Protein AF-A0MDT2-F1 (afdb_monomer_lite)

Secondary structure (DSSP, 8-state):
---S--HHHHHHHHHH-TT--EEEEE-SS-B--HHHHHHHTT-TT--EEEEES-BS---HHHHHHH-TT--EEEEE-------------

Sequence (89 aa):
MVHFGNDSLYSYIAQRSSNLRCLRLAMCYPLTGNGFVSAVMKLSFLEELDISQGYTQLDLKAIGHSCPLLKTFKLNRPSFSRFVKYDAG

InterPro domains:
  IPR032675 Leucine-rich repeat domain superfamily [G3DSA:3.80.10.10] (2-85)

Organism: Arabidopsis thaliana (NCBI:txid3702)

Foldseek 3Di:
DDDPDDLVVLQVCLVVCLQDAEDADADQEAPDDPSNLVSLLSNQNHQYDHYAEHYDDDPVVSNCVSHVNHNYYHDHYPPPPDPPPPPDD

pLDDT: mean 80.65, std 15.6, range [47.56, 97.88]

Radius of gyr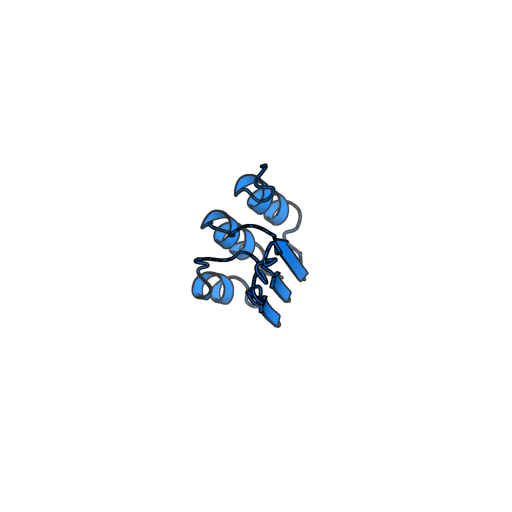ation: 15.34 Å; chains: 1; bounding box: 30×38×44 Å

Structure (mmCIF, N/CA/C/O backbone):
data_AF-A0MDT2-F1
#
_entry.id   AF-A0MDT2-F1
#
loop_
_atom_site.group_PDB
_atom_site.id
_atom_site.type_symbol
_atom_site.label_atom_id
_atom_site.label_alt_id
_atom_site.label_comp_id
_atom_site.label_asym_id
_atom_site.label_entity_id
_atom_site.label_seq_id
_atom_site.pdbx_PDB_ins_code
_atom_site.Cartn_x
_atom_site.Cartn_y
_atom_site.Cartn_z
_atom_site.occupancy
_atom_site.B_iso_or_equiv
_atom_site.auth_seq_id
_atom_site.auth_comp_id
_atom_site.auth_asym_id
_atom_site.auth_atom_id
_atom_site.pdbx_PDB_model_num
ATOM 1 N N . MET A 1 1 ? 4.768 1.288 -27.608 1.00 47.56 1 MET A N 1
ATOM 2 C CA . MET A 1 1 ? 4.021 0.525 -26.582 1.00 47.56 1 MET A CA 1
ATOM 3 C C . MET A 1 1 ? 3.563 1.507 -25.517 1.00 47.56 1 MET A C 1
ATOM 5 O O . MET A 1 1 ? 4.379 2.308 -25.083 1.00 47.56 1 MET A O 1
ATOM 9 N N . VAL A 1 2 ? 2.273 1.530 -25.180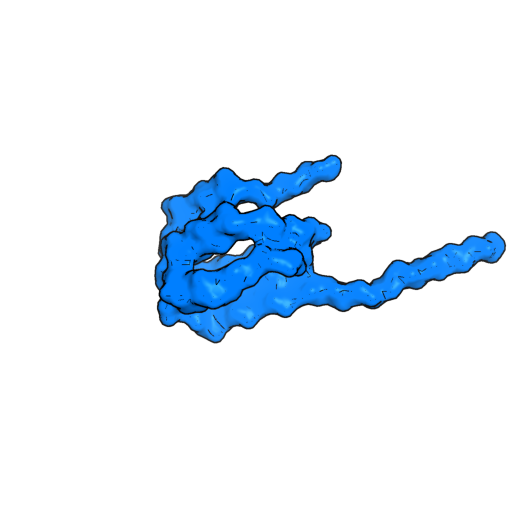 1.00 49.12 2 VAL A N 1
ATOM 10 C CA . VAL A 1 2 ? 1.683 2.560 -24.308 1.00 49.12 2 VAL A CA 1
ATOM 11 C C . VAL A 1 2 ? 1.728 2.076 -22.861 1.00 49.12 2 VAL A C 1
ATOM 13 O O . VAL A 1 2 ? 1.135 1.050 -22.536 1.00 49.12 2 VAL A O 1
ATOM 16 N N . HIS A 1 3 ? 2.431 2.802 -21.991 1.00 58.72 3 HIS A N 1
ATOM 17 C CA . HIS A 1 3 ? 2.336 2.596 -20.547 1.00 58.72 3 HIS A CA 1
ATOM 18 C C . HIS A 1 3 ? 0.939 3.029 -20.092 1.00 58.72 3 HIS A C 1
ATOM 20 O O . HIS A 1 3 ? 0.628 4.216 -20.091 1.00 58.72 3 HIS A O 1
ATOM 26 N N . PHE A 1 4 ? 0.080 2.069 -19.744 1.00 62.72 4 PHE A N 1
ATOM 27 C CA . PHE A 1 4 ? -1.302 2.359 -19.344 1.00 62.72 4 PHE A CA 1
ATOM 28 C C . PHE A 1 4 ? -1.391 3.019 -17.956 1.00 62.72 4 PHE A C 1
ATOM 30 O O . PHE A 1 4 ? -2.350 3.720 -17.661 1.00 62.72 4 PHE A O 1
ATOM 37 N N . GLY A 1 5 ? -0.381 2.827 -17.106 1.00 72.19 5 GLY A N 1
ATOM 38 C CA . GLY A 1 5 ? -0.339 3.369 -15.752 1.00 72.19 5 GLY A CA 1
ATOM 39 C C . GLY A 1 5 ? 0.634 4.536 -15.620 1.00 72.19 5 GLY A C 1
ATOM 40 O O . GLY A 1 5 ? 1.832 4.311 -15.468 1.00 72.19 5 GLY A O 1
ATOM 41 N N . ASN A 1 6 ? 0.119 5.766 -15.656 1.00 79.00 6 ASN A N 1
ATOM 42 C CA . ASN A 1 6 ? 0.872 6.979 -15.326 1.00 79.00 6 ASN A CA 1
ATOM 43 C C . ASN A 1 6 ? 0.354 7.617 -14.024 1.00 79.00 6 ASN A C 1
ATOM 45 O O . ASN A 1 6 ? -0.748 7.317 -13.557 1.00 79.00 6 ASN A O 1
ATOM 49 N N . ASP A 1 7 ? 1.144 8.522 -13.448 1.00 84.75 7 ASP A N 1
ATOM 50 C CA . ASP A 1 7 ? 0.845 9.159 -12.160 1.00 84.75 7 ASP A CA 1
ATOM 51 C C . ASP A 1 7 ? -0.485 9.927 -12.154 1.00 84.75 7 ASP A C 1
ATOM 53 O O . ASP A 1 7 ? -1.208 9.925 -11.153 1.00 84.75 7 ASP A O 1
ATOM 57 N N . SER A 1 8 ? -0.855 10.539 -13.283 1.00 87.50 8 SER A N 1
ATOM 58 C CA . SER A 1 8 ? -2.127 11.249 -13.433 1.00 87.50 8 SER A CA 1
ATOM 59 C C . SER A 1 8 ? -3.323 10.305 -13.320 1.00 87.50 8 SER A C 1
ATOM 61 O O . SER A 1 8 ? -4.287 10.634 -12.628 1.00 87.50 8 SER A O 1
ATOM 63 N N . LEU A 1 9 ? -3.253 9.120 -13.934 1.00 88.12 9 LEU A N 1
ATOM 64 C CA . LEU A 1 9 ? -4.305 8.110 -13.840 1.00 88.12 9 LEU A CA 1
ATOM 65 C C . LEU A 1 9 ? -4.450 7.590 -12.405 1.00 88.12 9 LEU A C 1
ATOM 67 O O . LEU A 1 9 ? -5.566 7.533 -11.891 1.00 88.12 9 LEU A O 1
ATOM 71 N N . TYR A 1 10 ? -3.342 7.267 -11.730 1.00 88.19 10 TYR A N 1
ATOM 72 C CA . TYR A 1 10 ? -3.387 6.811 -10.336 1.00 88.19 10 TYR A CA 1
ATOM 73 C C . TYR A 1 10 ? -3.985 7.876 -9.411 1.00 88.19 10 TYR A C 1
ATOM 75 O O . TYR A 1 10 ? -4.858 7.577 -8.595 1.00 88.19 10 TYR A O 1
ATOM 83 N N . SER A 1 11 ? -3.571 9.135 -9.580 1.00 90.75 11 SER A N 1
ATOM 84 C CA . SER A 1 11 ? -4.116 10.262 -8.823 1.00 90.75 11 SER A CA 1
ATOM 85 C C . SER A 1 11 ? -5.612 10.455 -9.082 1.00 90.75 11 SER A C 1
ATOM 87 O O . SER A 1 11 ? -6.370 10.672 -8.137 1.00 90.75 11 SER A O 1
ATOM 89 N N . TYR A 1 12 ? -6.055 10.336 -10.337 1.00 92.75 12 TYR A N 1
ATOM 90 C CA . TYR A 1 12 ? -7.469 10.431 -10.697 1.00 92.75 12 TYR A CA 1
ATOM 91 C C . TYR A 1 12 ? -8.298 9.322 -10.038 1.00 92.75 12 TYR A C 1
ATOM 93 O O . TYR A 1 12 ? -9.318 9.611 -9.413 1.00 92.75 12 TYR A O 1
ATOM 101 N N . ILE A 1 13 ? -7.837 8.067 -10.104 1.00 90.94 13 ILE A N 1
ATOM 102 C CA . ILE A 1 13 ? -8.505 6.927 -9.458 1.00 90.94 13 ILE A CA 1
ATOM 103 C C . ILE A 1 13 ? -8.637 7.171 -7.953 1.00 90.94 13 ILE A C 1
ATOM 105 O O . ILE A 1 13 ? -9.737 7.036 -7.416 1.00 90.94 13 ILE A O 1
ATOM 109 N N . ALA A 1 14 ? -7.554 7.586 -7.289 1.00 93.31 14 ALA A N 1
ATOM 110 C CA . ALA A 1 14 ? -7.558 7.843 -5.853 1.00 93.31 14 ALA A CA 1
ATOM 111 C C . ALA A 1 14 ? -8.510 8.981 -5.456 1.00 93.31 14 ALA A C 1
ATOM 113 O O . ALA A 1 14 ? -9.230 8.870 -4.468 1.00 93.31 14 ALA A O 1
ATOM 114 N N . GLN A 1 15 ? -8.566 10.055 -6.250 1.00 94.88 15 GLN A N 1
ATOM 115 C CA . GLN A 1 15 ? -9.480 11.176 -6.009 1.00 94.88 15 GLN A CA 1
ATOM 116 C C . GLN A 1 15 ? -10.949 10.796 -6.208 1.00 94.88 15 GLN A C 1
ATOM 118 O O . GLN A 1 15 ? -11.817 11.248 -5.464 1.00 94.88 15 GLN A O 1
ATOM 123 N N . ARG A 1 16 ? -11.254 9.989 -7.229 1.00 96.25 16 ARG A N 1
ATOM 124 C CA . ARG A 1 16 ? -12.634 9.588 -7.540 1.00 96.25 16 ARG A CA 1
ATOM 125 C C . ARG A 1 16 ? -13.130 8.423 -6.690 1.00 96.25 16 ARG A C 1
ATOM 127 O O . ARG A 1 16 ? -14.339 8.250 -6.574 1.00 96.25 16 ARG A O 1
ATOM 134 N N . SER A 1 17 ? -12.214 7.672 -6.086 1.00 94.88 17 SER A N 1
ATOM 135 C CA . SER A 1 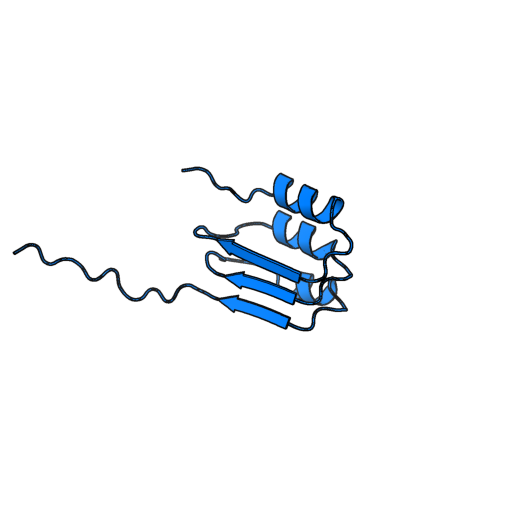17 ? -12.494 6.429 -5.366 1.00 94.88 17 SER A CA 1
ATOM 136 C C . SER A 1 17 ? -11.857 6.432 -3.973 1.00 94.88 17 SER A C 1
ATOM 138 O O . SER A 1 17 ? -11.260 5.445 -3.561 1.00 94.88 17 SER A O 1
ATOM 140 N N . SER A 1 18 ? -11.967 7.529 -3.224 1.00 92.25 18 SER A N 1
ATOM 141 C CA . SER A 1 18 ? -11.336 7.665 -1.898 1.00 92.25 18 SER A CA 1
ATOM 142 C C . SER A 1 18 ? -11.785 6.611 -0.872 1.00 92.25 18 SER A C 1
ATOM 144 O O . SER A 1 18 ? -11.032 6.273 0.036 1.00 92.25 18 SER A O 1
ATOM 146 N N . ASN A 1 19 ? -12.987 6.047 -1.041 1.00 95.19 19 ASN A N 1
ATOM 147 C CA . ASN A 1 19 ? -13.550 4.993 -0.185 1.00 95.19 19 ASN A CA 1
ATOM 148 C C . ASN A 1 19 ? -13.252 3.569 -0.693 1.00 95.19 19 ASN A C 1
ATOM 150 O O . ASN A 1 19 ? -13.916 2.609 -0.298 1.00 95.19 19 ASN A O 1
ATOM 154 N N . LEU A 1 20 ? -12.316 3.421 -1.632 1.00 95.94 20 LEU A N 1
ATOM 155 C CA . LEU A 1 20 ? -11.986 2.137 -2.234 1.00 95.94 20 LEU A CA 1
ATOM 156 C C . LEU A 1 20 ? -11.347 1.204 -1.200 1.00 95.94 20 LEU A C 1
ATOM 158 O O . LEU A 1 20 ? -10.355 1.545 -0.562 1.00 95.94 20 LEU A O 1
ATOM 162 N N . ARG A 1 21 ? -11.932 0.010 -1.056 1.00 97.25 21 ARG A N 1
ATOM 163 C CA . ARG A 1 21 ? -11.501 -1.009 -0.082 1.00 97.25 21 ARG A CA 1
ATOM 164 C C . ARG A 1 21 ? -10.602 -2.082 -0.691 1.00 97.25 21 ARG A C 1
ATOM 166 O O . ARG A 1 21 ? -9.866 -2.732 0.037 1.00 97.25 21 ARG A O 1
ATOM 173 N N . CYS A 1 22 ? -10.635 -2.272 -2.008 1.00 96.00 22 CYS A N 1
ATOM 174 C CA . CYS A 1 22 ? -9.850 -3.298 -2.695 1.00 96.00 22 CYS A CA 1
ATOM 175 C C . CYS A 1 22 ? -9.265 -2.738 -3.992 1.00 96.00 22 CYS A C 1
ATOM 177 O O . CYS A 1 22 ? -10.016 -2.357 -4.890 1.00 96.00 22 CYS A O 1
ATOM 179 N N . LEU A 1 23 ? -7.934 -2.703 -4.087 1.00 92.31 23 LEU A N 1
ATOM 180 C CA . LEU A 1 23 ? -7.191 -2.316 -5.282 1.00 92.31 23 LEU A CA 1
ATOM 181 C C . LEU A 1 23 ? -6.380 -3.509 -5.775 1.00 92.31 23 LEU A C 1
ATOM 183 O O . LEU A 1 23 ? -5.503 -4.005 -5.070 1.00 92.31 23 LEU A O 1
ATOM 187 N N . ARG A 1 24 ? -6.646 -3.952 -7.004 1.00 91.00 24 ARG A N 1
ATOM 188 C CA . ARG A 1 24 ? -5.875 -5.014 -7.654 1.00 91.00 24 ARG A CA 1
ATOM 189 C C . ARG A 1 24 ? -5.377 -4.528 -9.001 1.00 91.00 24 ARG A C 1
ATOM 191 O O . ARG A 1 24 ? -6.170 -4.087 -9.829 1.00 91.00 24 ARG A O 1
ATOM 198 N N . LEU A 1 25 ? -4.071 -4.610 -9.210 1.00 84.19 25 LEU A N 1
ATOM 199 C CA . LEU A 1 25 ? -3.412 -4.220 -10.446 1.00 84.19 25 LEU A CA 1
ATOM 200 C C . LEU A 1 25 ? -2.681 -5.428 -11.019 1.00 84.19 25 LEU A C 1
ATOM 202 O O . LEU A 1 25 ? -1.770 -5.961 -10.392 1.00 84.19 25 LEU A O 1
ATOM 206 N N . ALA A 1 26 ? -3.080 -5.841 -12.219 1.00 80.62 26 ALA A N 1
ATOM 207 C CA . ALA A 1 26 ? -2.361 -6.817 -13.026 1.00 80.62 26 ALA A CA 1
ATOM 208 C C . ALA A 1 26 ? -1.644 -6.057 -14.149 1.00 80.62 26 ALA A C 1
ATOM 210 O O . ALA A 1 26 ? -2.292 -5.597 -15.088 1.00 80.62 26 ALA A O 1
ATOM 211 N N . MET A 1 27 ? -0.331 -5.857 -14.019 1.00 69.19 27 MET A N 1
ATOM 212 C CA . MET A 1 27 ? 0.434 -4.973 -14.905 1.00 69.19 27 MET A CA 1
ATOM 213 C C . MET A 1 27 ? 1.583 -5.699 -15.595 1.00 69.19 27 MET A C 1
ATOM 215 O O . MET A 1 27 ? 2.528 -6.145 -14.961 1.00 69.19 27 MET A O 1
ATOM 219 N N . CYS A 1 28 ? 1.585 -5.713 -16.926 1.00 57.62 28 CYS A N 1
ATOM 220 C CA . CYS A 1 28 ? 2.668 -6.326 -17.700 1.00 57.62 28 CYS A CA 1
ATOM 221 C C . CYS A 1 28 ? 3.978 -5.509 -17.717 1.00 57.62 28 CYS A C 1
ATOM 223 O O . CYS A 1 28 ? 4.965 -5.965 -18.291 1.00 57.62 28 CYS A O 1
ATOM 225 N N . TYR A 1 29 ? 4.010 -4.317 -17.104 1.00 68.50 29 TYR A N 1
ATOM 226 C CA . TYR A 1 29 ? 5.166 -3.414 -17.108 1.00 68.50 29 TYR A CA 1
ATOM 227 C C . TYR A 1 29 ? 5.497 -2.884 -15.711 1.00 68.50 29 TYR A C 1
ATOM 229 O O . TYR A 1 29 ? 4.586 -2.734 -14.897 1.00 68.50 29 TYR A O 1
ATOM 237 N N . PRO A 1 30 ? 6.778 -2.567 -15.432 1.00 67.69 30 PRO A N 1
ATOM 238 C CA . PRO A 1 30 ? 7.203 -2.036 -14.146 1.00 67.69 30 PRO A CA 1
ATOM 239 C C . PRO A 1 30 ? 6.429 -0.789 -13.721 1.00 67.69 30 PRO A C 1
ATOM 241 O O . PRO A 1 30 ? 6.453 0.245 -14.383 1.00 67.69 30 PRO A O 1
ATOM 244 N N . LEU A 1 31 ? 5.804 -0.886 -12.558 1.00 72.38 31 LEU A N 1
ATOM 245 C CA . LEU A 1 31 ? 5.292 0.201 -11.756 1.00 72.38 31 LEU A CA 1
ATOM 246 C C . LEU A 1 31 ? 6.503 0.905 -11.142 1.00 72.38 31 LEU A C 1
ATOM 248 O O . LEU A 1 31 ? 7.039 0.513 -10.105 1.00 72.38 31 LEU A O 1
ATOM 252 N N . THR A 1 32 ? 6.989 1.903 -11.868 1.00 61.47 32 THR A N 1
ATOM 253 C CA . THR A 1 32 ? 8.038 2.826 -11.442 1.00 61.47 32 THR A CA 1
ATOM 254 C C . THR A 1 32 ? 7.346 4.116 -11.047 1.00 61.47 32 THR A C 1
ATOM 256 O O . THR A 1 32 ? 6.993 4.903 -11.923 1.00 61.47 32 THR A O 1
ATOM 259 N N . GLY A 1 33 ? 7.062 4.341 -9.768 1.00 67.00 33 GLY A N 1
ATOM 260 C CA . GLY A 1 33 ? 6.365 5.583 -9.456 1.00 67.00 33 GLY A CA 1
ATOM 261 C C . GLY A 1 33 ? 6.152 5.889 -7.992 1.00 67.00 33 GLY A C 1
ATOM 262 O O . GLY A 1 33 ? 5.329 5.262 -7.324 1.00 67.00 33 GLY A O 1
ATOM 263 N N . ASN A 1 34 ? 6.776 6.988 -7.572 1.00 77.19 34 ASN A N 1
ATOM 264 C CA . ASN A 1 34 ? 6.336 7.771 -6.423 1.00 77.19 34 ASN A CA 1
ATOM 265 C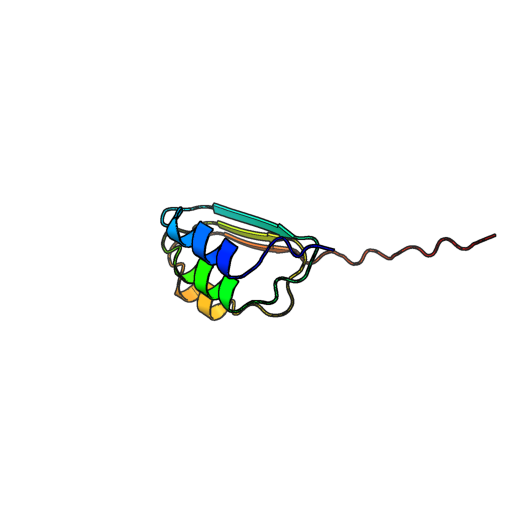 C . ASN A 1 34 ? 4.867 8.194 -6.569 1.00 77.19 34 ASN A C 1
ATOM 267 O O . ASN A 1 34 ? 4.172 8.289 -5.561 1.00 77.19 34 ASN A O 1
ATOM 271 N N . GLY A 1 35 ? 4.359 8.420 -7.789 1.00 85.81 35 GLY A N 1
ATOM 272 C CA . GLY A 1 35 ? 2.969 8.830 -7.986 1.00 85.81 35 GLY A CA 1
ATOM 273 C C . GLY A 1 35 ? 1.949 7.736 -7.678 1.00 85.81 35 GLY A C 1
ATOM 274 O O . GLY A 1 35 ? 0.914 8.041 -7.088 1.00 85.81 35 GLY A O 1
ATOM 275 N N . PHE A 1 36 ? 2.247 6.463 -7.957 1.00 87.69 36 PHE A N 1
ATOM 276 C CA . PHE A 1 36 ? 1.388 5.366 -7.499 1.00 87.69 36 PHE A CA 1
ATOM 277 C C . PHE A 1 36 ? 1.353 5.270 -5.976 1.00 87.69 36 PHE A C 1
ATOM 279 O O . PHE A 1 36 ? 0.270 5.233 -5.397 1.00 87.69 36 PHE A O 1
ATOM 286 N N . VAL A 1 37 ? 2.521 5.288 -5.325 1.00 89.94 37 VAL A N 1
ATOM 287 C CA . VAL A 1 37 ? 2.610 5.299 -3.856 1.00 89.94 37 VAL A CA 1
ATOM 288 C C . VAL A 1 37 ? 1.805 6.475 -3.300 1.00 89.94 37 VAL A C 1
ATOM 290 O O . VAL A 1 37 ? 0.928 6.281 -2.464 1.00 89.94 37 VAL A O 1
ATOM 293 N N . SER A 1 38 ? 2.008 7.675 -3.847 1.00 91.25 38 SER A N 1
ATOM 294 C CA . SER A 1 38 ? 1.299 8.893 -3.436 1.00 91.25 38 SER A CA 1
ATOM 295 C C . SER A 1 38 ? -0.217 8.800 -3.626 1.00 91.25 38 SER A C 1
ATOM 297 O O . SER A 1 38 ? -0.972 9.398 -2.862 1.00 91.25 38 SER A O 1
ATOM 299 N N . ALA A 1 39 ? -0.683 8.080 -4.648 1.00 92.06 39 ALA A N 1
ATOM 300 C CA . ALA A 1 39 ? -2.102 7.840 -4.874 1.00 92.06 39 ALA A CA 1
ATOM 301 C C . ALA A 1 39 ? -2.672 6.836 -3.864 1.00 92.06 39 ALA A C 1
ATOM 303 O O . ALA A 1 39 ? -3.711 7.107 -3.266 1.00 92.06 39 ALA A O 1
ATOM 304 N N . VAL A 1 40 ? -1.979 5.719 -3.624 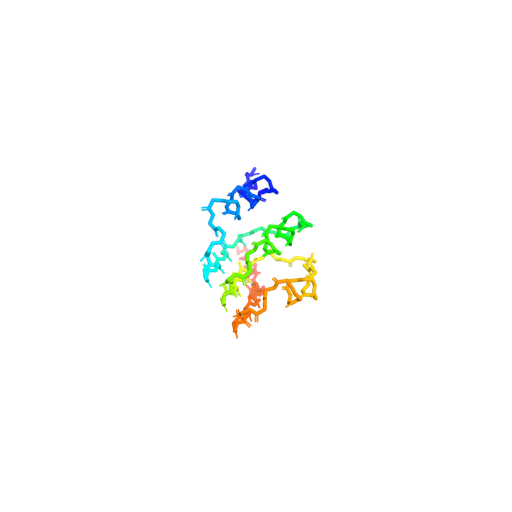1.00 92.12 40 VAL A N 1
ATOM 305 C CA . VAL A 1 40 ? -2.388 4.706 -2.637 1.00 92.12 40 VAL A CA 1
ATOM 306 C C . VAL A 1 40 ? -2.442 5.294 -1.231 1.00 92.12 40 VAL A C 1
ATOM 308 O O . VAL A 1 40 ? -3.380 5.014 -0.497 1.00 92.12 40 VAL A O 1
ATOM 311 N N . MET A 1 41 ? -1.511 6.180 -0.873 1.00 92.31 41 MET A N 1
ATOM 312 C CA . MET A 1 41 ? -1.511 6.855 0.430 1.00 92.31 41 MET A CA 1
ATOM 313 C C . MET A 1 41 ? -2.769 7.702 0.691 1.00 92.31 41 MET A C 1
ATOM 315 O O . MET A 1 41 ? -3.055 8.026 1.839 1.00 92.31 41 MET A O 1
ATOM 319 N N . LYS A 1 42 ? -3.534 8.063 -0.349 1.00 93.38 42 LYS A N 1
ATOM 320 C CA . LYS A 1 42 ? -4.811 8.785 -0.212 1.00 93.38 42 LYS A CA 1
ATOM 321 C C . LYS A 1 42 ? -6.005 7.855 0.033 1.00 93.38 42 LYS A C 1
ATOM 323 O O . LYS A 1 42 ? -7.099 8.343 0.303 1.00 93.38 42 LYS A O 1
ATOM 328 N N . LEU A 1 43 ? -5.820 6.539 -0.072 1.00 95.19 43 LEU A N 1
ATOM 329 C CA . LEU A 1 43 ? -6.862 5.525 0.092 1.00 95.19 43 LEU A CA 1
ATOM 330 C C . LEU A 1 43 ? -6.882 5.003 1.536 1.00 95.19 43 LEU A C 1
ATOM 332 O O . LEU A 1 43 ? -6.535 3.857 1.808 1.00 95.19 43 LEU A O 1
ATOM 336 N N . SER A 1 44 ? -7.303 5.840 2.484 1.00 92.81 44 SER A N 1
ATOM 337 C CA . SER A 1 44 ? -7.292 5.499 3.919 1.00 92.81 44 SER A CA 1
ATOM 338 C C . SER A 1 44 ? -8.191 4.310 4.292 1.00 92.81 44 SER A C 1
ATOM 340 O O . SER A 1 44 ? -7.962 3.668 5.318 1.00 92.81 44 SER A O 1
ATOM 342 N N . PHE A 1 45 ? -9.186 3.992 3.455 1.00 96.06 45 PHE A N 1
ATOM 343 C CA . PHE A 1 45 ? -10.102 2.861 3.639 1.00 96.06 45 PHE A CA 1
ATOM 344 C C . PHE A 1 45 ? -9.662 1.570 2.939 1.00 96.06 45 PHE A C 1
ATOM 346 O O . PHE A 1 45 ? -10.425 0.602 2.904 1.00 96.06 45 PHE A O 1
ATOM 353 N N . LEU A 1 46 ? -8.458 1.543 2.364 1.00 97.69 46 LEU A N 1
ATOM 354 C CA . LEU A 1 46 ? -7.975 0.388 1.624 1.00 97.69 46 LEU A CA 1
ATOM 355 C C . LEU A 1 46 ? -7.742 -0.802 2.558 1.00 97.69 46 LEU A C 1
ATOM 357 O O . LEU A 1 46 ? -6.988 -0.708 3.523 1.00 97.69 46 LEU A O 1
ATOM 361 N N . GLU A 1 47 ? -8.365 -1.934 2.241 1.00 97.88 47 GLU A N 1
ATOM 362 C CA . GLU A 1 47 ? -8.259 -3.185 2.998 1.00 97.88 47 GLU A CA 1
ATOM 363 C C . GLU A 1 47 ? -7.446 -4.243 2.261 1.00 97.88 47 GLU A C 1
ATOM 365 O O . GLU A 1 47 ? -6.760 -5.051 2.888 1.00 97.88 47 GLU A O 1
ATOM 370 N N . GLU A 1 48 ? -7.493 -4.228 0.932 1.00 97.06 48 GLU A N 1
ATOM 371 C CA . GLU A 1 48 ? -6.752 -5.149 0.083 1.00 97.06 48 GLU A CA 1
ATOM 372 C C . GLU A 1 48 ? -5.971 -4.393 -0.987 1.00 97.06 48 GLU A C 1
ATOM 374 O O . GLU A 1 48 ? -6.541 -3.607 -1.748 1.00 97.06 48 GLU A O 1
ATOM 379 N N . LEU A 1 49 ? -4.677 -4.689 -1.087 1.00 93.19 49 LEU A N 1
ATOM 380 C CA . LEU A 1 49 ? -3.816 -4.229 -2.166 1.00 93.19 49 LEU A CA 1
ATOM 381 C C . LEU A 1 49 ? -3.097 -5.424 -2.795 1.00 93.19 49 LEU A C 1
ATOM 383 O O . LEU A 1 49 ? -2.307 -6.100 -2.138 1.00 93.19 49 LEU A O 1
ATOM 387 N N . ASP A 1 50 ? -3.375 -5.675 -4.072 1.00 91.69 50 ASP A N 1
ATOM 388 C CA . ASP A 1 50 ? -2.726 -6.707 -4.880 1.00 91.69 50 ASP A CA 1
ATOM 389 C C . ASP A 1 50 ? -2.009 -6.059 -6.062 1.00 91.69 50 ASP A C 1
ATOM 391 O O . ASP A 1 50 ? -2.631 -5.402 -6.900 1.00 91.69 50 ASP A O 1
ATOM 395 N N . ILE A 1 51 ? -0.694 -6.234 -6.114 1.00 86.56 51 ILE A N 1
ATOM 396 C CA . ILE A 1 51 ? 0.139 -5.778 -7.220 1.00 86.56 51 ILE A CA 1
ATOM 397 C C . ILE A 1 51 ? 0.776 -7.016 -7.829 1.00 86.56 51 ILE A C 1
ATOM 399 O O . ILE A 1 51 ? 1.725 -7.604 -7.299 1.00 86.56 51 ILE A O 1
ATOM 403 N N . SER A 1 52 ? 0.212 -7.414 -8.960 1.00 79.94 52 SER A N 1
ATOM 404 C CA . SER A 1 52 ? 0.632 -8.564 -9.729 1.00 79.94 52 SER A CA 1
ATOM 405 C C . SER A 1 52 ? 1.346 -8.103 -10.988 1.00 79.94 52 SER A C 1
ATOM 407 O O . SER A 1 52 ? 0.774 -7.394 -11.813 1.00 79.94 52 SER A O 1
ATOM 409 N N . GLN A 1 53 ? 2.579 -8.582 -11.146 1.00 71.38 53 GLN A N 1
ATOM 410 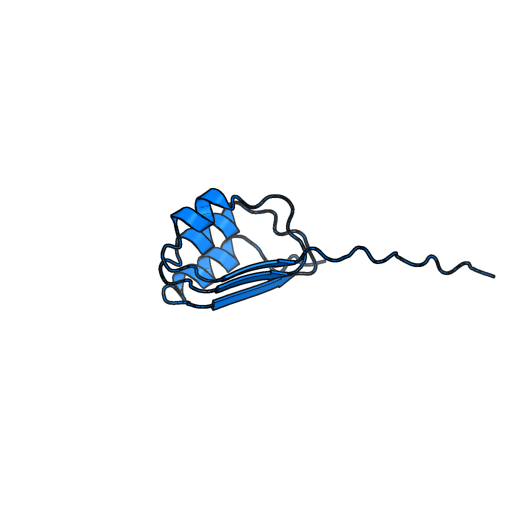C CA . GLN A 1 53 ? 3.501 -8.251 -12.225 1.00 71.38 53 GLN A CA 1
ATOM 411 C C . GLN A 1 53 ? 3.999 -6.794 -12.204 1.00 71.38 53 GLN A C 1
ATOM 413 O O . GLN A 1 53 ? 3.325 -5.874 -11.754 1.00 71.38 53 GLN A O 1
ATOM 418 N N . GLY A 1 54 ? 5.249 -6.608 -12.643 1.00 66.69 54 GLY A N 1
ATOM 419 C CA . GLY A 1 54 ? 5.821 -5.289 -12.886 1.00 66.69 54 GLY A CA 1
ATOM 420 C C . GLY A 1 54 ? 5.891 -4.375 -11.663 1.00 66.69 54 GLY A C 1
ATOM 421 O O . GLY A 1 54 ? 5.229 -3.358 -11.641 1.00 66.69 54 GLY A O 1
ATOM 422 N N . TYR A 1 55 ? 6.750 -4.645 -10.684 1.00 72.31 55 TYR A N 1
ATOM 423 C CA . TYR A 1 55 ? 7.162 -3.635 -9.699 1.00 72.31 55 TYR A CA 1
ATOM 424 C C . TYR A 1 55 ? 8.671 -3.721 -9.493 1.00 72.31 55 TYR A C 1
ATOM 426 O O . TYR A 1 55 ? 9.241 -4.814 -9.421 1.00 72.31 55 TYR A O 1
ATOM 434 N N . THR A 1 56 ? 9.332 -2.570 -9.430 1.00 67.44 56 THR A N 1
ATOM 435 C CA . THR A 1 56 ? 10.792 -2.506 -9.276 1.00 67.44 56 THR A CA 1
ATOM 436 C C . THR A 1 56 ? 11.183 -1.888 -7.944 1.00 67.44 56 THR A C 1
ATOM 438 O O . THR A 1 56 ? 12.059 -2.444 -7.286 1.00 67.44 56 THR A O 1
ATOM 441 N N . GLN A 1 57 ? 10.512 -0.815 -7.504 1.00 72.69 57 GLN A N 1
ATOM 442 C CA . GLN A 1 57 ? 10.822 -0.094 -6.262 1.00 72.69 57 GLN A CA 1
ATOM 443 C C . GLN A 1 57 ? 9.586 0.660 -5.734 1.00 72.69 57 GLN A C 1
ATOM 445 O O . GLN A 1 57 ? 9.359 1.814 -6.085 1.00 72.69 57 GLN A O 1
ATOM 450 N N . LEU A 1 58 ? 8.770 0.008 -4.903 1.00 82.50 58 LEU A N 1
ATOM 451 C CA . LEU A 1 58 ? 7.664 0.661 -4.192 1.00 82.50 58 LEU A CA 1
ATOM 452 C C . LEU A 1 58 ? 8.058 0.912 -2.737 1.00 82.50 58 LEU A C 1
ATOM 454 O O . LEU A 1 58 ? 8.602 0.016 -2.088 1.00 82.50 58 LEU A O 1
ATOM 458 N N . ASP A 1 59 ? 7.741 2.095 -2.209 1.00 88.31 59 ASP A N 1
ATOM 459 C CA . ASP A 1 59 ? 7.894 2.382 -0.781 1.00 88.31 59 ASP A CA 1
ATOM 460 C C . ASP A 1 59 ? 6.763 1.717 0.018 1.00 88.31 59 ASP A C 1
ATOM 462 O O . ASP A 1 59 ? 5.706 2.292 0.293 1.00 88.31 59 ASP A O 1
ATOM 466 N N . LEU A 1 60 ? 6.994 0.455 0.376 1.00 87.88 60 LEU A N 1
ATOM 467 C CA . LEU A 1 60 ? 6.043 -0.359 1.130 1.00 87.88 60 LEU A CA 1
ATOM 468 C C . LEU A 1 60 ? 5.808 0.178 2.545 1.00 87.88 60 LEU A C 1
ATOM 470 O O . LEU A 1 60 ? 4.720 0.005 3.094 1.00 87.88 60 LEU A O 1
ATOM 474 N N . LYS A 1 61 ? 6.810 0.845 3.133 1.00 90.00 61 LYS A N 1
ATOM 475 C CA . LYS A 1 61 ? 6.699 1.413 4.478 1.00 90.00 61 LYS A CA 1
ATOM 476 C C . LYS A 1 61 ? 5.714 2.578 4.476 1.00 90.00 61 LYS A C 1
ATOM 478 O O . LYS A 1 61 ? 4.868 2.643 5.370 1.00 90.00 61 LYS A O 1
ATOM 483 N N . ALA A 1 62 ? 5.799 3.454 3.474 1.00 91.31 62 ALA A N 1
ATOM 484 C CA . ALA A 1 62 ? 4.866 4.564 3.296 1.00 91.31 62 ALA A CA 1
ATOM 485 C C . ALA A 1 62 ? 3.429 4.079 3.049 1.00 91.31 62 ALA A C 1
ATOM 487 O O . ALA A 1 62 ? 2.494 4.595 3.668 1.00 91.31 62 ALA A O 1
ATOM 488 N N . ILE A 1 63 ? 3.254 3.048 2.210 1.00 90.00 63 ILE A N 1
ATOM 489 C CA . ILE A 1 63 ? 1.943 2.424 1.960 1.00 90.00 63 ILE A CA 1
ATOM 490 C C . ILE A 1 63 ? 1.350 1.880 3.265 1.00 90.00 63 ILE A C 1
ATOM 492 O O . ILE A 1 63 ? 0.217 2.220 3.605 1.00 90.00 63 ILE A O 1
ATOM 496 N N . GLY A 1 64 ? 2.124 1.091 4.019 1.00 89.62 64 GLY A N 1
ATOM 497 C CA . GLY A 1 64 ? 1.666 0.499 5.277 1.00 89.62 64 GLY A CA 1
ATOM 498 C C . GLY A 1 64 ? 1.276 1.536 6.335 1.00 89.62 64 GLY A C 1
ATOM 499 O O . GLY A 1 64 ? 0.276 1.354 7.018 1.00 89.62 64 GLY A O 1
ATOM 500 N N . HIS A 1 65 ? 2.009 2.651 6.439 1.00 91.62 65 HIS A N 1
ATOM 501 C CA . HIS A 1 65 ? 1.660 3.732 7.375 1.00 91.62 65 HIS A CA 1
ATOM 502 C C . HIS A 1 65 ? 0.391 4.491 6.976 1.00 91.62 65 HIS A C 1
ATOM 504 O O . HIS A 1 65 ? -0.318 4.993 7.843 1.00 91.62 65 HIS A O 1
ATOM 510 N N . SER A 1 66 ? 0.117 4.603 5.676 1.00 92.25 66 SER A N 1
ATOM 511 C CA . SER A 1 66 ? -0.967 5.453 5.167 1.00 92.25 66 SER A CA 1
ATOM 512 C C . SER A 1 66 ? -2.297 4.713 5.001 1.00 92.25 66 SER A C 1
ATOM 514 O O . SER A 1 66 ? -3.341 5.354 4.906 1.00 92.25 66 SER A O 1
ATOM 516 N N . CYS A 1 67 ? -2.276 3.377 4.983 1.00 93.81 67 CYS A N 1
ATOM 517 C CA . CYS A 1 67 ? -3.462 2.529 4.847 1.00 93.81 67 CYS A CA 1
ATOM 518 C C . CYS A 1 67 ? -3.717 1.754 6.157 1.00 93.81 67 CYS A C 1
ATOM 520 O O . CYS A 1 67 ? -3.407 0.564 6.229 1.00 93.81 67 CYS A O 1
ATOM 522 N N . PRO A 1 68 ? -4.275 2.386 7.210 1.00 92.44 68 PRO A N 1
ATOM 523 C CA . PRO A 1 68 ? -4.421 1.762 8.531 1.00 92.44 68 PRO A CA 1
ATOM 524 C C . PRO A 1 68 ? -5.387 0.569 8.550 1.00 92.44 68 PRO A C 1
ATOM 526 O O . PRO A 1 68 ? -5.347 -0.238 9.475 1.00 92.44 68 PRO A O 1
ATOM 529 N N . LEU A 1 69 ? -6.261 0.454 7.544 1.00 96.38 69 LEU A N 1
ATOM 530 C CA . LEU A 1 69 ? -7.216 -0.648 7.413 1.00 96.38 69 LEU A CA 1
ATOM 531 C C . LEU A 1 69 ? -6.704 -1.796 6.534 1.00 96.38 69 LEU A C 1
ATOM 533 O O . LEU A 1 69 ? -7.449 -2.751 6.304 1.00 96.38 69 LEU A O 1
ATOM 537 N N . LEU A 1 70 ? -5.459 -1.725 6.048 1.00 96.56 70 LEU A N 1
ATOM 538 C CA . LEU A 1 70 ? -4.908 -2.712 5.129 1.00 96.56 70 LEU A CA 1
ATOM 539 C C . LEU A 1 70 ? -4.752 -4.067 5.831 1.00 96.56 70 LEU A C 1
ATOM 541 O O . LEU A 1 70 ? -3.907 -4.247 6.704 1.00 96.56 70 LEU A O 1
ATOM 545 N N . LYS A 1 71 ? -5.570 -5.037 5.420 1.00 96.00 71 LYS A N 1
ATOM 546 C CA . LYS A 1 71 ? -5.587 -6.413 5.940 1.00 96.00 71 LYS A CA 1
ATOM 547 C C . LYS A 1 71 ? -4.782 -7.356 5.063 1.00 96.00 71 LYS A C 1
ATOM 549 O O . LYS A 1 71 ? -4.184 -8.305 5.556 1.00 96.00 71 LYS A O 1
ATOM 554 N N . THR A 1 72 ? -4.815 -7.131 3.752 1.00 95.19 72 THR A N 1
ATOM 555 C CA . THR A 1 72 ? -4.178 -8.004 2.767 1.00 95.19 72 THR A CA 1
ATOM 556 C C . THR A 1 72 ? -3.284 -7.191 1.852 1.00 95.19 72 THR A C 1
ATOM 558 O O . THR A 1 72 ? -3.743 -6.278 1.168 1.00 95.19 72 THR A O 1
ATOM 561 N N . PHE A 1 73 ? -2.014 -7.578 1.792 1.00 92.31 73 PHE A N 1
ATOM 562 C CA . PHE A 1 73 ? -1.047 -7.025 0.859 1.00 92.31 73 PHE A CA 1
ATOM 563 C C . PHE A 1 73 ? -0.386 -8.155 0.069 1.00 92.31 73 PHE A C 1
ATOM 565 O O . PHE A 1 73 ? 0.240 -9.039 0.654 1.00 92.31 73 PHE A O 1
ATOM 572 N N . LYS A 1 74 ? -0.558 -8.150 -1.256 1.00 90.00 74 LYS A N 1
ATOM 573 C CA . LYS A 1 74 ? -0.027 -9.171 -2.166 1.00 90.00 74 LYS A CA 1
ATOM 574 C C . LYS A 1 74 ? 0.910 -8.534 -3.179 1.00 90.00 74 LYS A C 1
ATOM 576 O O . LYS A 1 74 ? 0.542 -7.594 -3.879 1.00 90.00 74 LYS A O 1
ATOM 581 N N . LEU A 1 75 ? 2.111 -9.092 -3.263 1.00 85.69 75 LEU A N 1
ATOM 582 C CA . LEU A 1 75 ? 3.122 -8.736 -4.247 1.00 85.69 75 LEU A CA 1
ATOM 583 C C . LEU A 1 75 ? 3.492 -9.986 -5.037 1.00 85.69 75 LEU A C 1
ATOM 585 O O . LEU A 1 75 ? 4.233 -10.837 -4.546 1.00 85.69 75 LEU A O 1
ATOM 589 N N . ASN A 1 76 ? 2.985 -10.090 -6.262 1.00 80.94 76 ASN A N 1
ATOM 590 C CA . ASN A 1 76 ? 3.287 -11.218 -7.134 1.00 80.94 76 ASN A CA 1
ATOM 591 C C . ASN A 1 76 ? 4.284 -10.768 -8.202 1.00 80.94 76 ASN A C 1
ATOM 593 O O . ASN A 1 76 ? 3.923 -10.074 -9.155 1.00 80.94 76 ASN A O 1
ATOM 597 N N . ARG A 1 77 ? 5.557 -11.156 -8.070 1.00 71.12 77 ARG A N 1
ATOM 598 C CA . ARG A 1 77 ? 6.494 -11.075 -9.202 1.00 71.12 77 ARG A CA 1
ATOM 599 C C . ARG A 1 77 ? 6.136 -12.152 -10.217 1.00 71.12 77 ARG A C 1
ATOM 601 O O . ARG A 1 77 ? 5.786 -13.255 -9.800 1.00 71.12 77 ARG A O 1
ATOM 608 N N . PRO A 1 78 ? 6.261 -11.887 -11.530 1.00 60.06 78 PRO A N 1
ATOM 609 C CA . PRO A 1 78 ? 6.216 -12.984 -12.470 1.00 60.06 78 PRO A CA 1
ATOM 610 C C . PRO A 1 78 ? 7.380 -13.909 -12.119 1.00 60.06 78 PRO A C 1
ATOM 612 O O . PRO A 1 78 ? 8.535 -13.476 -12.044 1.00 60.06 78 PRO A O 1
ATOM 615 N N . SER A 1 79 ? 7.080 -15.184 -11.893 1.00 56.94 79 SER A N 1
ATOM 616 C CA . SER A 1 79 ? 8.070 -16.229 -12.081 1.00 56.94 79 SER A CA 1
ATOM 617 C C . SER A 1 79 ? 8.564 -16.025 -13.507 1.00 56.94 79 SER A C 1
ATOM 619 O O . SER A 1 79 ? 7.797 -16.212 -14.450 1.00 56.94 79 SER A O 1
ATOM 621 N N . PHE A 1 80 ? 9.813 -15.604 -13.703 1.00 55.44 80 PHE A N 1
ATOM 622 C CA . PHE A 1 80 ? 10.459 -15.787 -14.997 1.00 55.44 80 PHE A CA 1
ATOM 623 C C . PHE A 1 80 ? 10.652 -17.299 -15.171 1.00 55.44 80 PHE A C 1
ATOM 625 O O . PHE A 1 80 ? 11.767 -17.812 -15.099 1.00 55.44 80 PHE A O 1
ATOM 632 N N . SER A 1 81 ? 9.568 -18.056 -15.354 1.00 53.69 81 SER A N 1
ATOM 633 C CA . SER A 1 81 ? 9.642 -19.367 -15.967 1.00 53.69 81 SER A CA 1
ATOM 634 C C . SER A 1 81 ? 10.029 -19.097 -17.409 1.00 53.69 81 SER A C 1
ATOM 636 O O . SER A 1 81 ? 9.177 -18.875 -18.260 1.00 53.69 81 SER A O 1
ATOM 638 N N . ARG A 1 82 ? 11.350 -18.993 -17.590 1.00 49.56 82 ARG A N 1
ATOM 639 C CA . ARG A 1 82 ? 12.119 -19.426 -18.744 1.00 49.56 82 ARG A CA 1
ATOM 640 C C . ARG A 1 82 ? 11.377 -19.135 -20.047 1.00 49.56 82 ARG A C 1
ATOM 642 O O . ARG A 1 82 ? 10.523 -19.914 -20.456 1.00 49.56 82 ARG A O 1
ATOM 649 N N . PHE A 1 83 ? 11.773 -18.068 -20.741 1.00 51.25 83 PHE A N 1
ATOM 650 C CA . PHE A 1 83 ? 11.743 -18.123 -22.199 1.00 51.25 83 PHE A CA 1
ATOM 651 C C . PHE A 1 83 ? 12.496 -19.406 -22.571 1.00 51.25 83 PHE A C 1
ATOM 653 O O . PHE A 1 83 ? 13.725 -19.448 -22.521 1.00 51.25 83 PHE A O 1
ATOM 660 N N . VAL A 1 84 ? 11.765 -20.501 -22.779 1.00 52.19 84 VAL A N 1
ATOM 661 C CA . VAL A 1 84 ? 12.315 -21.705 -23.378 1.00 52.19 84 VAL A CA 1
ATOM 662 C C . VAL A 1 84 ? 12.706 -21.222 -24.761 1.00 52.19 84 VAL A C 1
ATOM 664 O O . VAL A 1 84 ? 11.847 -20.804 -25.537 1.00 52.19 84 VAL A O 1
ATOM 667 N N . LYS A 1 85 ? 14.014 -21.124 -25.006 1.00 50.12 85 LYS A N 1
ATOM 668 C CA . LYS A 1 85 ? 14.519 -20.889 -26.351 1.00 50.12 85 LYS A CA 1
ATOM 669 C C . LYS A 1 85 ? 13.894 -21.979 -27.217 1.00 50.12 85 LYS A C 1
ATOM 671 O O . LYS A 1 85 ? 14.030 -23.154 -26.889 1.00 50.12 85 LYS A O 1
ATOM 676 N N . TYR A 1 86 ? 13.173 -21.597 -28.265 1.00 57.81 86 TYR A N 1
ATOM 677 C CA . TYR A 1 86 ? 12.943 -22.531 -29.354 1.00 57.81 86 TYR A CA 1
ATOM 678 C C . TYR A 1 86 ? 14.317 -22.749 -29.980 1.00 57.81 86 TYR A C 1
ATOM 680 O O . TYR A 1 86 ? 14.863 -21.828 -30.590 1.00 57.81 86 TYR A O 1
ATOM 688 N N . ASP A 1 87 ? 14.913 -23.913 -29.739 1.00 52.44 87 ASP A N 1
ATOM 689 C CA . ASP A 1 87 ? 16.040 -24.361 -30.542 1.00 52.44 87 ASP A CA 1
ATOM 690 C C . ASP A 1 87 ? 15.504 -24.517 -31.970 1.00 52.44 87 ASP A C 1
ATOM 692 O O . ASP A 1 87 ? 14.604 -25.318 -32.229 1.00 52.44 87 ASP A O 1
ATOM 696 N N . ALA A 1 88 ? 15.983 -23.659 -32.870 1.00 51.66 88 ALA A N 1
ATOM 697 C CA . ALA A 1 88 ? 15.743 -23.797 -34.295 1.00 51.66 88 ALA A CA 1
ATOM 698 C C . ALA A 1 88 ? 16.514 -25.036 -34.764 1.00 51.66 88 ALA A C 1
ATOM 700 O O . ALA A 1 88 ? 17.746 -25.015 -34.800 1.00 51.66 88 ALA A O 1
ATOM 701 N N . GLY A 1 89 ? 15.778 -26.118 -35.018 1.00 52.44 89 GLY A N 1
ATOM 702 C CA . GLY A 1 89 ? 16.263 -27.258 -35.795 1.00 52.44 89 GLY A CA 1
ATOM 703 C C . GLY A 1 89 ? 16.402 -26.906 -37.267 1.00 52.44 89 GLY A C 1
ATOM 704 O O . GLY A 1 89 ? 15.632 -26.036 -37.736 1.00 52.44 89 GLY A O 1
#